Protein AF-A0AAV5JSI6-F1 (afdb_monomer_lite)

InterPro domains:
  IPR001753 Enoyl-CoA hydratase/isomerase-like domain [PF00378] (12-73)
  IPR014748 Enoyl-CoA hydratase, C-terminal [G3DSA:1.10.12.10] (71-98)
  IPR029045 ClpP/crotonase-like domain superfamily [SSF52096] (12-104)

Foldseek 3Di:
DQQPPADAALEQEAPSLVVLVVHPAYEYEQNYKHAHDADDPDPPVSRCRHVVRDIDGPVRCCVVVVHVYYDHPVVVVVVVVCCVDPQVVQVVVCVVVVHDGDCVPPDDDD

Sequence (110 aa):
MVNVLYEFLSCAIGGGHILHMVCDLTIAEDNAIFGQTGAKIGPKKAREMSFLTRFYTASEAEKMGLVNTVVPELGGNATFLYYGTEEGNEGRTAYMQRRRPDFSKFPPRP

pLDDT: mean 74.22, std 12.41, range [31.8, 91.12]

Structure (mmCIF, N/CA/C/O backbone):
data_AF-A0AAV5JSI6-F1
#
_entry.id   AF-A0AAV5JSI6-F1
#
loop_
_atom_site.group_PDB
_atom_site.id
_atom_site.type_symbol
_atom_site.label_atom_id
_atom_site.label_alt_id
_atom_site.label_comp_id
_atom_site.label_asym_id
_atom_site.label_entity_id
_atom_site.label_seq_id
_atom_site.pdbx_PDB_ins_code
_atom_site.Cartn_x
_atom_site.Cartn_y
_atom_site.Cartn_z
_atom_site.occupancy
_atom_site.B_iso_or_equiv
_atom_site.auth_seq_id
_atom_site.auth_comp_id
_atom_site.auth_asym_id
_atom_site.auth_atom_id
_atom_site.pdbx_PDB_model_num
ATOM 1 N N . MET A 1 1 ? -1.485 14.209 -15.419 1.00 36.47 1 MET A N 1
ATOM 2 C CA . MET A 1 1 ? -0.547 13.752 -14.377 1.00 36.47 1 MET A CA 1
ATOM 3 C C . MET A 1 1 ? -1.399 13.028 -13.359 1.00 36.47 1 MET A C 1
ATOM 5 O O . MET A 1 1 ? -2.105 13.697 -12.627 1.00 36.47 1 MET A O 1
ATOM 9 N N . VAL A 1 2 ? -1.456 11.700 -13.441 1.00 31.94 2 VAL A N 1
ATOM 10 C CA . VAL A 1 2 ? -2.064 10.859 -12.401 1.00 31.94 2 VAL A CA 1
ATOM 11 C C . VAL A 1 2 ? -0.883 10.424 -11.549 1.00 31.94 2 VAL A C 1
ATOM 13 O O . VAL A 1 2 ? 0.032 9.791 -12.082 1.00 31.94 2 VAL A O 1
ATOM 16 N N . ASN A 1 3 ? -0.829 10.848 -10.292 1.00 31.80 3 ASN A N 1
ATOM 17 C CA . ASN A 1 3 ? 0.245 10.452 -9.393 1.00 31.80 3 ASN A CA 1
ATOM 18 C C . ASN A 1 3 ? -0.153 9.105 -8.787 1.00 31.80 3 ASN A C 1
ATOM 20 O O . ASN A 1 3 ? -0.652 9.018 -7.669 1.00 31.80 3 ASN A O 1
ATOM 24 N N . VAL A 1 4 ? 0.043 8.041 -9.566 1.00 39.28 4 VAL A N 1
ATOM 25 C CA . VAL A 1 4 ? -0.110 6.666 -9.085 1.00 39.28 4 VAL A CA 1
ATOM 26 C C . VAL A 1 4 ? 1.123 6.335 -8.247 1.00 39.28 4 VAL A C 1
ATOM 28 O O . VAL A 1 4 ? 2.137 5.881 -8.776 1.00 39.28 4 VAL A O 1
ATOM 31 N N . LEU A 1 5 ? 1.072 6.605 -6.944 1.00 47.31 5 LEU A N 1
ATOM 32 C CA . LEU A 1 5 ? 2.013 6.003 -6.005 1.00 47.31 5 LEU A CA 1
ATOM 33 C C . LEU A 1 5 ? 1.465 4.627 -5.627 1.00 47.31 5 LEU A C 1
ATOM 35 O O . LEU A 1 5 ? 0.535 4.493 -4.841 1.00 47.31 5 LEU A O 1
ATOM 39 N N . TYR A 1 6 ? 2.034 3.600 -6.257 1.00 49.00 6 TYR A N 1
ATOM 40 C CA . TYR A 1 6 ? 1.821 2.192 -5.926 1.00 49.00 6 TYR A CA 1
ATOM 41 C C . TYR A 1 6 ? 2.581 1.895 -4.627 1.00 49.00 6 TYR A C 1
ATOM 43 O O . TYR A 1 6 ? 3.694 1.372 -4.632 1.00 49.00 6 TYR A O 1
ATOM 51 N N . GLU A 1 7 ? 2.041 2.362 -3.508 1.00 52.19 7 GLU A N 1
ATOM 52 C CA . GLU A 1 7 ? 2.696 2.247 -2.214 1.00 52.19 7 GLU A CA 1
ATOM 53 C C . GLU A 1 7 ? 2.184 0.968 -1.538 1.00 52.19 7 GLU A C 1
ATOM 55 O O . GLU A 1 7 ? 1.088 0.931 -0.985 1.00 52.19 7 GLU A O 1
ATOM 60 N N . PHE A 1 8 ? 2.964 -0.113 -1.639 1.00 53.56 8 PHE A N 1
ATOM 61 C CA . PHE A 1 8 ? 2.750 -1.338 -0.868 1.00 53.56 8 PHE A CA 1
ATOM 62 C C . PHE A 1 8 ? 3.038 -1.027 0.605 1.00 53.56 8 PHE A C 1
ATOM 64 O O . PHE A 1 8 ? 4.156 -1.201 1.089 1.00 53.56 8 PHE A O 1
ATOM 71 N N . LEU A 1 9 ? 2.058 -0.463 1.317 1.00 57.81 9 LEU A N 1
ATOM 72 C CA . LEU A 1 9 ? 2.223 -0.188 2.740 1.00 57.81 9 LEU A CA 1
ATOM 73 C C . LEU A 1 9 ? 2.031 -1.476 3.526 1.00 57.81 9 LEU A C 1
ATOM 75 O O . LEU A 1 9 ? 0.912 -1.842 3.859 1.00 57.81 9 LEU A O 1
ATOM 79 N N . SER A 1 10 ? 3.133 -2.099 3.930 1.00 57.59 10 SER A N 1
ATOM 80 C CA . SER A 1 10 ? 3.108 -3.097 5.002 1.00 57.59 10 SER A CA 1
ATOM 81 C C . SER A 1 10 ? 2.670 -2.454 6.335 1.00 57.59 10 SER A C 1
ATOM 83 O O . SER A 1 10 ? 2.109 -3.116 7.204 1.00 57.59 10 SER A O 1
ATOM 85 N N . CYS A 1 11 ? 2.887 -1.140 6.512 1.00 65.12 11 CYS A N 1
ATOM 86 C CA . CYS A 1 11 ? 2.472 -0.400 7.704 1.00 65.12 11 CYS A CA 1
ATOM 87 C C . CYS A 1 11 ? 2.306 1.111 7.438 1.00 65.12 11 CYS A C 1
ATOM 89 O O . CYS A 1 11 ? 3.259 1.802 7.082 1.00 65.12 11 CYS A O 1
ATOM 91 N N . ALA A 1 12 ? 1.095 1.632 7.650 1.00 70.75 12 ALA A N 1
ATOM 92 C CA . ALA A 1 12 ? 0.671 3.008 7.387 1.00 70.75 12 ALA A CA 1
ATOM 93 C C . ALA A 1 12 ? 0.269 3.728 8.675 1.00 70.75 12 ALA A C 1
ATOM 95 O O . ALA A 1 12 ? -0.921 3.847 8.986 1.00 70.75 12 ALA A O 1
ATOM 96 N N . ILE A 1 13 ? 1.257 4.209 9.435 1.00 75.88 13 ILE A N 1
ATOM 97 C CA . ILE A 1 13 ? 1.025 4.843 10.738 1.00 75.88 13 ILE A CA 1
ATOM 98 C C . ILE A 1 13 ? 1.418 6.323 10.715 1.00 75.88 13 ILE A C 1
ATOM 100 O O . ILE A 1 13 ? 2.494 6.702 10.251 1.00 75.88 13 ILE A O 1
ATOM 104 N N . GLY A 1 14 ? 0.552 7.178 11.262 1.00 73.12 14 GLY A N 1
ATOM 105 C CA . GLY A 1 14 ? 0.887 8.576 11.549 1.00 73.12 14 GLY A CA 1
ATOM 106 C C . GLY A 1 14 ? 1.158 9.385 10.278 1.00 73.12 14 GLY A C 1
ATOM 107 O O . GLY A 1 14 ? 0.248 9.584 9.480 1.00 73.12 14 GLY A O 1
ATOM 108 N N . GLY A 1 15 ? 2.394 9.860 10.084 1.00 67.94 15 GLY A N 1
ATOM 109 C CA . GLY A 1 15 ? 2.779 10.658 8.910 1.00 67.94 15 GLY A CA 1
ATOM 110 C C . GLY A 1 15 ? 2.652 9.898 7.585 1.00 67.94 15 GLY A C 1
ATOM 111 O O . GLY A 1 15 ? 2.147 10.459 6.614 1.00 67.94 15 GLY A O 1
ATOM 112 N N . GLY A 1 16 ? 2.996 8.604 7.573 1.00 72.06 16 GLY A N 1
ATOM 113 C CA . GLY A 1 16 ? 2.810 7.734 6.404 1.00 72.06 16 GLY A CA 1
ATOM 114 C C . GLY A 1 16 ? 1.335 7.547 6.039 1.00 72.06 16 GLY A C 1
ATOM 115 O O . GLY A 1 16 ? 0.991 7.450 4.867 1.00 72.06 16 GLY A O 1
ATOM 116 N N . HIS A 1 17 ? 0.430 7.626 7.025 1.00 73.19 17 HIS A N 1
ATOM 117 C CA . HIS A 1 17 ? -1.007 7.572 6.759 1.00 73.19 17 HIS A CA 1
ATOM 118 C C . HIS A 1 17 ? -1.522 8.831 6.034 1.00 73.19 17 HIS A C 1
ATOM 120 O O . HIS A 1 17 ? -2.501 8.799 5.297 1.00 73.19 17 HIS A O 1
ATOM 126 N N . ILE A 1 18 ? -0.879 9.979 6.245 1.00 71.81 18 ILE A N 1
ATOM 127 C CA . ILE A 1 18 ? -1.269 11.219 5.564 1.00 71.81 18 ILE A CA 1
ATOM 128 C C . ILE A 1 18 ? -0.838 11.181 4.101 1.00 71.81 18 ILE A C 1
ATOM 130 O O . ILE A 1 18 ? -1.579 11.670 3.257 1.00 71.81 18 ILE A O 1
ATOM 134 N N . LEU A 1 19 ? 0.327 10.594 3.818 1.00 70.44 19 LEU A N 1
ATOM 135 C CA . LEU A 1 19 ? 0.849 10.471 2.462 1.00 70.44 19 LEU A CA 1
ATOM 136 C C . LEU A 1 19 ? -0.044 9.568 1.603 1.00 70.44 19 LEU A C 1
ATOM 138 O O . LEU A 1 19 ? -0.416 9.968 0.502 1.00 70.44 19 LEU A O 1
ATOM 142 N N . HIS A 1 20 ? -0.496 8.437 2.163 1.00 69.00 20 HIS A N 1
ATOM 143 C CA . HIS A 1 20 ? -1.450 7.545 1.490 1.00 69.00 20 HIS A CA 1
ATOM 144 C C . HIS A 1 20 ? -2.750 8.279 1.114 1.00 69.00 20 HIS A C 1
ATOM 146 O O . HIS A 1 20 ? -3.211 8.166 -0.013 1.00 69.00 20 HIS A O 1
ATOM 152 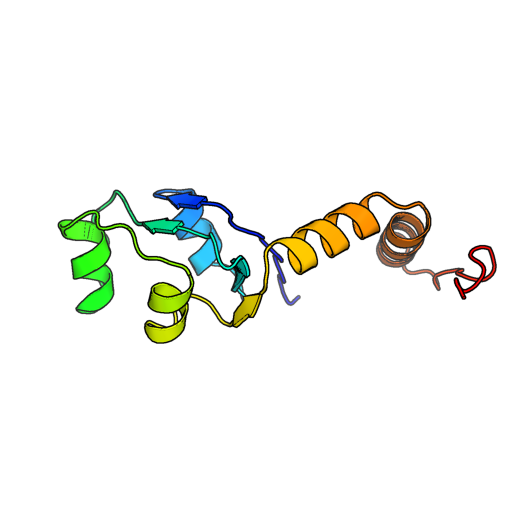N N . MET A 1 21 ? -3.302 9.117 2.004 1.00 69.69 21 MET A N 1
ATOM 153 C CA . MET A 1 21 ? -4.549 9.851 1.725 1.00 69.69 21 MET A CA 1
ATOM 154 C C . MET A 1 21 ? -4.427 10.919 0.629 1.00 69.69 21 MET A C 1
ATOM 156 O O . MET A 1 21 ? -5.446 11.412 0.150 1.00 69.69 21 MET A O 1
ATOM 160 N N . VAL A 1 22 ? -3.209 11.340 0.286 1.00 73.25 22 VAL A N 1
ATOM 161 C CA . VAL A 1 22 ? -2.960 12.319 -0.786 1.00 73.25 22 VAL A CA 1
ATOM 162 C C . VAL A 1 22 ? -2.786 11.623 -2.143 1.00 73.25 22 VAL A C 1
ATOM 164 O O . VAL A 1 22 ? -2.818 12.287 -3.177 1.00 73.25 22 VAL A O 1
ATOM 167 N N . CYS A 1 23 ? -2.625 10.298 -2.159 1.00 67.19 23 CYS A N 1
ATOM 168 C CA . CYS A 1 23 ? -2.469 9.523 -3.384 1.00 67.19 23 CYS A CA 1
ATOM 169 C C . CYS A 1 23 ? -3.808 9.351 -4.119 1.00 67.19 23 CYS A C 1
ATOM 171 O O . CYS A 1 23 ? -4.864 9.239 -3.500 1.00 67.19 23 CYS A O 1
ATOM 173 N N . ASP A 1 24 ? -3.755 9.299 -5.456 1.00 73.12 24 ASP A N 1
ATOM 174 C CA . ASP A 1 24 ? -4.943 9.084 -6.298 1.00 73.12 24 ASP A CA 1
ATOM 175 C C . ASP A 1 24 ? -5.500 7.650 -6.161 1.00 73.12 24 ASP A C 1
ATOM 177 O O . ASP A 1 24 ? -6.697 7.416 -6.335 1.00 73.12 24 ASP A O 1
ATOM 181 N N . LEU A 1 25 ? -4.623 6.681 -5.877 1.00 71.31 25 LEU A N 1
ATOM 182 C CA . LEU A 1 25 ? -4.921 5.254 -5.747 1.00 71.31 25 LEU A CA 1
ATOM 183 C C . LEU A 1 25 ? -4.045 4.650 -4.646 1.00 71.31 25 LEU A C 1
ATOM 185 O O . LEU A 1 25 ? -2.834 4.866 -4.656 1.00 71.31 25 LEU A O 1
ATOM 189 N N . THR A 1 26 ? -4.645 3.838 -3.773 1.00 73.69 26 THR A N 1
ATOM 190 C CA . THR A 1 26 ? -3.947 3.127 -2.691 1.00 73.69 26 THR A CA 1
ATOM 191 C C . THR A 1 26 ? -4.243 1.633 -2.767 1.00 73.69 26 THR A C 1
ATOM 193 O O . THR A 1 26 ? -5.404 1.213 -2.723 1.00 73.69 26 THR A O 1
ATOM 196 N N . ILE A 1 27 ? -3.187 0.824 -2.859 1.00 78.75 27 ILE A N 1
ATOM 197 C CA . ILE A 1 27 ? -3.253 -0.641 -2.916 1.00 78.75 27 ILE A CA 1
ATOM 198 C C . ILE A 1 27 ? -2.508 -1.191 -1.707 1.00 78.75 27 ILE A C 1
ATOM 200 O O . ILE A 1 27 ? -1.362 -0.824 -1.473 1.00 78.75 27 ILE A O 1
ATOM 204 N N . ALA A 1 28 ? -3.164 -2.053 -0.937 1.00 80.81 28 ALA A N 1
ATOM 205 C CA . ALA A 1 28 ? -2.619 -2.586 0.307 1.00 80.81 28 ALA A CA 1
ATOM 206 C C . ALA A 1 28 ? -2.311 -4.078 0.193 1.00 80.81 28 ALA A C 1
ATOM 208 O O . ALA A 1 28 ? -3.016 -4.802 -0.508 1.00 80.81 28 ALA A O 1
ATOM 209 N N . GLU A 1 29 ? -1.296 -4.545 0.916 1.00 81.56 29 GLU A N 1
ATOM 210 C CA . GLU A 1 29 ? -1.096 -5.981 1.124 1.00 81.56 29 GLU A CA 1
ATOM 211 C C . GLU A 1 29 ? -2.086 -6.518 2.165 1.00 81.56 29 GLU A C 1
ATOM 213 O O . GLU A 1 29 ? -2.580 -5.772 3.009 1.00 81.56 29 GLU A O 1
ATOM 218 N N . ASP A 1 30 ? -2.382 -7.812 2.127 1.00 84.19 30 ASP A N 1
ATOM 219 C CA . ASP A 1 30 ? -3.271 -8.492 3.077 1.00 84.19 30 ASP A CA 1
ATOM 220 C C . ASP A 1 30 ? -2.823 -8.364 4.543 1.00 84.19 30 ASP A C 1
ATOM 222 O O . ASP A 1 30 ? -3.666 -8.260 5.438 1.00 84.19 30 ASP A O 1
ATOM 226 N N . ASN A 1 31 ? -1.515 -8.286 4.783 1.00 82.50 31 ASN A N 1
ATOM 227 C CA . ASN A 1 31 ? -0.929 -8.070 6.107 1.00 82.50 31 ASN A CA 1
ATOM 228 C C . ASN A 1 31 ? -0.754 -6.579 6.485 1.00 82.50 31 ASN A C 1
ATOM 230 O O . ASN A 1 31 ? -0.156 -6.258 7.513 1.00 82.50 31 ASN A O 1
ATOM 234 N N . ALA A 1 32 ? -1.252 -5.644 5.670 1.00 81.12 32 ALA A N 1
ATOM 235 C CA . ALA A 1 32 ? -1.090 -4.216 5.924 1.00 81.12 32 ALA A CA 1
ATOM 236 C C . ALA A 1 32 ? -1.863 -3.746 7.166 1.00 81.12 32 ALA A C 1
ATOM 238 O O . ALA A 1 32 ? -3.025 -4.108 7.388 1.00 81.12 32 ALA A O 1
ATOM 239 N N . ILE A 1 33 ? -1.230 -2.863 7.944 1.00 83.19 33 ILE A N 1
ATOM 240 C CA . ILE A 1 33 ? -1.832 -2.227 9.121 1.00 83.19 33 ILE A CA 1
ATOM 241 C C . ILE A 1 33 ? -1.917 -0.714 8.921 1.00 83.19 33 ILE A C 1
ATOM 243 O O . ILE A 1 33 ? -0.923 -0.053 8.623 1.00 83.19 33 ILE A O 1
ATOM 247 N N . PHE A 1 34 ? -3.099 -0.148 9.163 1.00 82.56 34 PHE A N 1
ATOM 248 C CA . PHE A 1 34 ? -3.387 1.279 9.051 1.00 82.56 34 PHE A CA 1
ATOM 249 C C . PHE A 1 34 ? -3.713 1.880 10.413 1.00 82.56 34 PHE A C 1
ATOM 251 O O . PHE A 1 34 ? -4.495 1.328 11.184 1.00 82.56 34 PHE A O 1
ATOM 258 N N . GLY A 1 35 ? -3.165 3.055 10.703 1.00 79.12 35 GLY A N 1
ATOM 259 C CA . GLY A 1 35 ? -3.508 3.797 11.909 1.00 79.12 35 GLY A CA 1
ATOM 260 C C . GLY A 1 35 ? -3.089 5.255 11.823 1.00 79.12 35 GLY A C 1
ATOM 261 O O . GLY A 1 35 ? -2.161 5.616 11.102 1.00 79.12 35 GLY A O 1
ATOM 262 N N . GLN A 1 36 ? -3.747 6.121 12.588 1.00 77.31 36 GLN A N 1
ATOM 263 C CA . GLN A 1 36 ? -3.335 7.516 12.670 1.00 77.31 36 GLN A CA 1
ATOM 264 C C . GLN A 1 36 ? -3.127 7.945 14.115 1.00 77.31 36 GLN A C 1
ATOM 266 O O . GLN A 1 36 ? -4.064 8.030 14.904 1.00 77.31 36 GLN A O 1
ATOM 271 N N . THR A 1 37 ? -1.880 8.282 14.432 1.00 64.00 37 THR A N 1
ATOM 272 C CA . THR A 1 37 ? -1.503 8.896 15.704 1.00 64.00 37 THR A CA 1
ATOM 273 C C . THR A 1 37 ? -1.534 10.408 15.516 1.00 64.00 37 THR A C 1
ATOM 275 O O . THR A 1 37 ? -0.542 11.023 15.135 1.00 64.00 37 THR A O 1
ATOM 278 N N . GLY A 1 38 ? -2.715 11.006 15.669 1.00 61.78 38 GLY A N 1
ATOM 279 C CA . GLY A 1 38 ? -2.889 12.451 15.521 1.00 61.78 38 GLY A CA 1
ATOM 280 C C . GLY A 1 38 ? -4.336 12.855 15.267 1.00 61.78 38 GLY A C 1
ATOM 281 O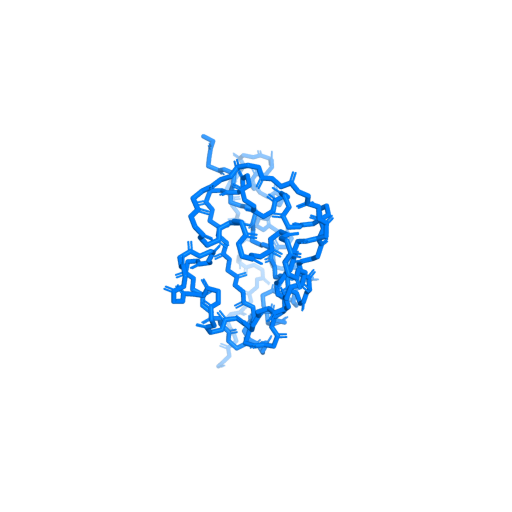 O . GLY A 1 38 ? -5.032 12.238 14.455 1.00 61.78 38 GLY A O 1
ATOM 282 N N . ALA A 1 39 ? -4.777 13.912 15.952 1.00 52.66 39 ALA A N 1
ATOM 283 C CA . ALA A 1 39 ? -6.134 14.435 15.873 1.00 52.66 39 ALA A CA 1
ATOM 284 C C . ALA A 1 39 ? -6.369 15.166 14.541 1.00 52.66 39 ALA A C 1
ATOM 286 O O . ALA A 1 39 ? -5.961 16.314 14.373 1.00 52.66 39 ALA A O 1
ATOM 287 N N . LYS A 1 40 ? -7.057 14.518 13.594 1.00 55.00 40 LYS A N 1
ATOM 288 C CA . LYS A 1 40 ? -7.668 15.208 12.452 1.00 55.00 40 LYS A CA 1
ATOM 289 C C . LYS A 1 40 ? -9.163 15.372 12.702 1.00 55.00 40 LYS A C 1
ATOM 291 O O . LYS A 1 40 ? -9.860 14.424 13.063 1.00 55.00 40 LYS A O 1
ATOM 296 N N . ILE A 1 41 ? -9.667 16.587 12.500 1.00 45.38 41 ILE A N 1
ATOM 297 C CA . ILE A 1 41 ? -11.104 16.870 12.519 1.00 45.38 41 ILE A CA 1
ATOM 298 C C . ILE A 1 41 ? -11.677 16.362 11.193 1.00 45.38 41 ILE A C 1
ATOM 300 O O . ILE A 1 41 ? -11.352 16.880 10.131 1.00 45.38 41 ILE A O 1
ATOM 304 N N . GLY A 1 42 ? -12.498 15.314 11.255 1.00 58.78 42 GLY A N 1
ATOM 305 C CA . GLY A 1 42 ? -13.088 14.674 10.079 1.00 58.78 42 GLY A CA 1
ATOM 306 C C . GLY A 1 42 ? -14.415 13.971 10.390 1.00 58.78 42 GLY A C 1
ATOM 307 O O . GLY A 1 42 ? -14.927 14.091 11.511 1.00 58.78 42 GLY A O 1
ATOM 308 N N . PRO A 1 43 ? -15.008 13.249 9.424 1.00 67.62 43 PRO A N 1
ATOM 309 C CA . PRO A 1 43 ? -16.236 12.467 9.616 1.00 67.62 43 PRO A CA 1
ATOM 310 C C . PRO A 1 43 ? -16.080 11.396 10.716 1.00 67.62 43 PRO A C 1
ATOM 312 O O . PRO A 1 43 ? -14.970 11.116 11.168 1.00 67.62 43 PRO A O 1
ATOM 315 N N . LYS A 1 44 ? -17.188 10.790 11.181 1.00 74.75 44 LYS A N 1
ATOM 316 C CA . LYS A 1 44 ? -17.217 9.890 12.364 1.00 74.75 44 LYS A CA 1
ATOM 317 C C . LYS A 1 44 ? -16.084 8.844 12.383 1.00 74.75 44 LYS A C 1
ATOM 319 O O . LYS A 1 44 ? -15.482 8.650 13.434 1.00 74.75 44 LYS A O 1
ATOM 324 N N . LYS A 1 45 ? -15.758 8.240 11.233 1.00 72.06 45 LYS A N 1
ATOM 325 C CA . LYS A 1 45 ? -14.684 7.239 11.097 1.00 72.06 45 LYS A CA 1
ATOM 326 C C . LYS A 1 45 ? -13.264 7.806 11.183 1.00 72.06 45 LYS A C 1
ATOM 328 O O . LYS A 1 45 ? -12.413 7.186 11.812 1.00 72.06 45 LYS A O 1
ATOM 333 N N . ALA A 1 46 ? -13.025 9.006 10.655 1.00 68.00 46 ALA A N 1
ATOM 334 C CA . ALA A 1 46 ? -11.740 9.690 10.808 1.00 68.00 46 ALA A CA 1
ATOM 335 C C . ALA A 1 46 ? -11.475 10.054 12.280 1.00 68.00 46 ALA A C 1
ATOM 337 O O . ALA A 1 46 ? -10.368 9.874 12.776 1.00 68.00 46 ALA A O 1
ATOM 338 N N . ARG A 1 47 ? -12.517 10.483 13.012 1.00 69.19 47 ARG A N 1
ATOM 339 C CA . ARG A 1 47 ? -12.427 10.739 14.460 1.00 69.19 47 ARG A CA 1
ATOM 340 C C . ARG A 1 47 ? -12.152 9.469 15.256 1.00 69.19 47 ARG A C 1
ATOM 342 O O . ARG A 1 47 ? -11.324 9.503 16.153 1.00 69.19 47 ARG A O 1
ATOM 349 N N . GLU A 1 48 ? -12.816 8.362 14.928 1.00 75.12 48 GLU A N 1
ATOM 350 C CA . GLU A 1 48 ? -12.588 7.073 15.593 1.00 75.12 48 GLU A CA 1
ATOM 351 C C . GLU A 1 48 ? -11.123 6.628 15.461 1.00 75.12 48 GLU A C 1
ATOM 353 O O . GLU A 1 48 ? -10.483 6.311 16.461 1.00 75.12 48 GLU A O 1
ATOM 358 N N . MET A 1 49 ? -10.569 6.681 14.246 1.00 72.94 49 MET A N 1
ATOM 359 C CA . MET A 1 49 ? -9.167 6.344 13.987 1.00 72.94 49 MET A CA 1
ATOM 360 C C . MET A 1 49 ? -8.191 7.288 14.709 1.00 72.94 49 MET A C 1
ATOM 362 O O . MET A 1 49 ? -7.241 6.816 15.327 1.00 72.94 49 MET A O 1
ATOM 366 N N . SER A 1 50 ? -8.446 8.601 14.684 1.00 68.12 50 SER A N 1
ATOM 367 C CA . SER A 1 50 ? -7.581 9.617 15.296 1.00 68.12 50 SER A CA 1
ATOM 368 C C . SER A 1 50 ? -7.635 9.680 16.827 1.00 68.12 50 SER A C 1
ATOM 370 O O . SER A 1 50 ? -6.610 9.957 17.445 1.00 68.12 50 SER A O 1
ATOM 372 N N . PHE A 1 51 ? -8.805 9.486 17.447 1.00 72.62 51 PHE A N 1
ATOM 373 C CA . PHE A 1 51 ? -8.975 9.620 18.902 1.00 72.62 51 PHE A CA 1
ATOM 374 C C . PHE A 1 51 ? -8.698 8.328 19.662 1.00 72.62 51 PHE A C 1
ATOM 376 O O . PHE A 1 51 ? -8.201 8.390 20.781 1.00 72.62 51 PHE A O 1
ATOM 383 N N . LEU A 1 52 ? -9.027 7.170 19.081 1.00 76.94 52 LEU A N 1
ATOM 384 C CA . LEU A 1 52 ? -8.801 5.879 19.735 1.00 76.94 52 LEU A CA 1
ATOM 385 C C . LEU A 1 52 ? -7.454 5.255 19.357 1.00 76.94 52 LEU A C 1
ATOM 387 O O . LEU A 1 52 ? -7.135 4.184 19.869 1.00 76.94 52 LEU A O 1
ATOM 391 N N . THR A 1 53 ? -6.701 5.877 18.437 1.00 76.56 53 THR A N 1
ATOM 392 C CA . THR A 1 53 ? -5.408 5.378 17.932 1.00 76.56 53 THR A CA 1
ATOM 393 C C . THR A 1 53 ? -5.453 3.878 17.620 1.00 76.56 53 THR A C 1
ATOM 395 O O . THR A 1 53 ? -4.546 3.127 17.970 1.00 76.56 53 THR A O 1
ATOM 398 N N . ARG A 1 54 ? -6.568 3.418 17.034 1.00 78.31 54 ARG A N 1
ATOM 399 C CA . ARG A 1 54 ? -6.780 2.000 16.729 1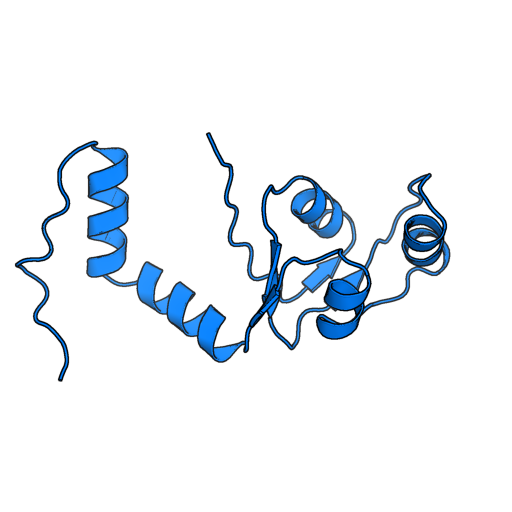.00 78.31 54 ARG A CA 1
ATOM 400 C C . ARG A 1 54 ? -6.093 1.647 15.423 1.00 78.31 54 ARG A C 1
ATOM 402 O O . ARG A 1 54 ? -6.131 2.421 14.466 1.00 78.31 54 ARG A O 1
ATOM 409 N N . PHE A 1 55 ? -5.517 0.456 15.410 1.00 80.75 55 PHE A N 1
ATOM 410 C CA . PHE A 1 55 ? -4.995 -0.167 14.209 1.00 80.75 55 PHE A CA 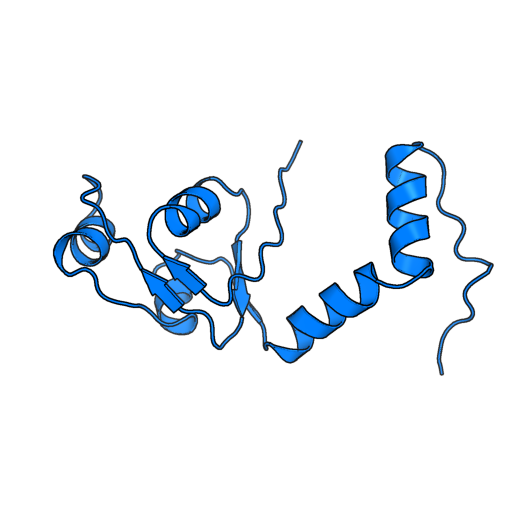1
ATOM 411 C C . PHE A 1 55 ? -6.117 -0.892 13.475 1.00 80.75 55 PHE A C 1
ATOM 413 O O . PHE A 1 55 ? -6.958 -1.534 14.105 1.00 80.75 55 PHE A O 1
ATOM 420 N N . TYR A 1 56 ? -6.110 -0.763 12.157 1.00 84.81 56 TYR A N 1
ATOM 421 C CA . TYR A 1 56 ? -7.039 -1.410 11.247 1.00 84.81 56 TYR A CA 1
ATOM 422 C C . TYR A 1 56 ? -6.255 -2.299 10.301 1.00 84.81 56 TYR A C 1
ATOM 424 O O . TYR A 1 56 ? -5.209 -1.906 9.784 1.00 84.81 56 TYR A O 1
ATOM 432 N N . THR A 1 57 ? -6.777 -3.491 10.075 1.00 87.62 57 THR A N 1
ATOM 433 C CA . THR A 1 57 ? -6.245 -4.426 9.082 1.00 87.62 57 THR A CA 1
ATOM 434 C C . THR A 1 57 ? -6.585 -3.968 7.662 1.00 87.62 57 THR A C 1
ATOM 436 O O . THR A 1 57 ? -7.509 -3.172 7.462 1.00 87.62 57 THR A O 1
ATOM 439 N N . ALA A 1 58 ? -5.885 -4.501 6.660 1.00 83.69 58 ALA A N 1
ATOM 440 C CA . ALA A 1 58 ? -6.150 -4.228 5.247 1.00 83.69 58 ALA A CA 1
ATOM 441 C C . ALA A 1 58 ? -7.625 -4.439 4.861 1.00 83.69 58 ALA A C 1
ATOM 443 O O . ALA A 1 58 ? -8.238 -3.582 4.223 1.00 83.69 58 ALA A O 1
ATOM 444 N N . SER A 1 59 ? -8.239 -5.530 5.331 1.00 84.38 59 SER A N 1
ATOM 445 C CA . SER A 1 59 ? -9.648 -5.841 5.058 1.00 84.38 59 SER A CA 1
ATOM 446 C C . SER A 1 59 ? -10.629 -4.863 5.713 1.00 84.38 59 SER A C 1
ATOM 448 O O . SER A 1 59 ? -11.724 -4.634 5.201 1.00 84.38 59 SER A O 1
ATOM 450 N N . GLU A 1 60 ? -10.291 -4.299 6.874 1.00 85.88 60 GLU A N 1
ATOM 451 C CA . GLU A 1 60 ? -11.113 -3.266 7.515 1.00 85.88 60 GLU A CA 1
ATOM 452 C C . GLU A 1 60 ? -10.944 -1.918 6.816 1.00 85.88 60 GLU A C 1
ATOM 454 O O . GLU A 1 60 ? -11.930 -1.209 6.612 1.00 85.88 60 GLU A O 1
ATOM 459 N N . ALA A 1 61 ? -9.717 -1.588 6.404 1.00 82.62 61 ALA A N 1
ATOM 460 C CA . ALA A 1 61 ? -9.419 -0.386 5.640 1.00 82.62 61 ALA A CA 1
ATOM 461 C C . ALA A 1 61 ? -10.163 -0.376 4.292 1.00 82.62 61 ALA A C 1
ATOM 463 O O . ALA A 1 61 ? -10.740 0.648 3.925 1.00 82.62 61 ALA A O 1
ATOM 464 N N . GLU A 1 62 ? -10.234 -1.515 3.599 1.00 83.81 62 GLU A N 1
ATOM 465 C CA . GLU A 1 62 ? -10.980 -1.664 2.342 1.00 83.81 62 GLU A CA 1
ATOM 466 C C . GLU A 1 62 ? -12.479 -1.420 2.550 1.00 83.81 62 GLU A C 1
ATOM 468 O O . GLU A 1 62 ? -13.085 -0.592 1.871 1.00 83.81 62 GLU A O 1
ATOM 473 N N . LYS A 1 63 ? -13.077 -2.047 3.573 1.00 83.44 63 LYS A N 1
ATOM 474 C CA . LYS A 1 63 ? -14.496 -1.842 3.929 1.00 83.44 63 LYS A CA 1
ATOM 475 C C . LYS A 1 63 ? -14.812 -0.398 4.307 1.00 83.44 63 LYS A C 1
ATOM 477 O O . LYS A 1 63 ? -15.940 0.059 4.135 1.00 83.44 63 LYS A O 1
ATOM 482 N N . MET A 1 64 ? -13.835 0.307 4.866 1.00 81.00 64 MET A N 1
ATOM 483 C CA . MET A 1 64 ? -13.945 1.717 5.232 1.00 81.00 64 MET A CA 1
ATOM 484 C C . MET A 1 64 ? -13.693 2.666 4.051 1.00 81.00 64 MET A C 1
ATOM 486 O O . MET A 1 64 ? -13.885 3.871 4.219 1.00 81.00 64 MET A O 1
ATOM 490 N N . GLY A 1 65 ? -13.290 2.150 2.884 1.00 80.12 65 GLY A N 1
ATOM 491 C CA . GLY A 1 65 ? -12.948 2.940 1.701 1.00 80.12 65 GLY A CA 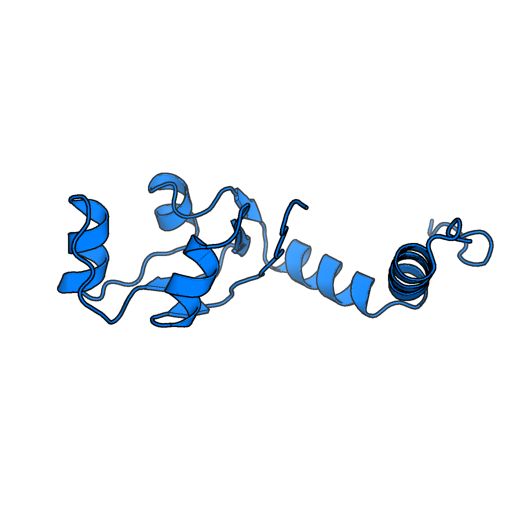1
ATOM 492 C C . GLY A 1 65 ? -11.635 3.714 1.837 1.00 80.12 65 GLY A C 1
ATOM 493 O O . GLY A 1 65 ? -11.442 4.708 1.146 1.00 80.12 65 GLY A O 1
ATOM 494 N N . LEU A 1 66 ? -10.756 3.300 2.755 1.00 78.12 66 LEU A N 1
ATOM 495 C CA . LEU A 1 66 ? -9.421 3.884 2.933 1.00 78.12 66 LEU A CA 1
ATOM 496 C C . LEU A 1 66 ? -8.426 3.396 1.878 1.00 78.12 66 LEU A C 1
ATOM 498 O O . LEU A 1 66 ? -7.462 4.096 1.593 1.00 78.12 66 LEU A O 1
ATOM 502 N N . VAL A 1 67 ? -8.649 2.202 1.333 1.00 78.25 67 VAL A N 1
ATOM 503 C CA . VAL A 1 67 ? -7.829 1.590 0.283 1.00 78.25 67 VAL A CA 1
ATOM 504 C C . VAL A 1 67 ? -8.739 1.116 -0.840 1.00 78.25 67 VAL A C 1
ATOM 506 O O . VAL A 1 67 ? -9.891 0.754 -0.596 1.00 78.25 67 VAL A O 1
ATOM 509 N N . ASN A 1 68 ? -8.240 1.142 -2.073 1.00 82.56 68 ASN A N 1
ATOM 510 C CA . ASN A 1 68 ? -9.028 0.766 -3.243 1.00 82.56 68 ASN A CA 1
ATOM 511 C C . ASN A 1 68 ? -9.151 -0.750 -3.387 1.00 82.56 68 ASN A C 1
ATOM 513 O O . ASN A 1 68 ? -10.202 -1.240 -3.787 1.00 82.56 68 ASN A O 1
ATOM 517 N N . THR A 1 69 ? -8.069 -1.479 -3.113 1.00 82.38 69 THR A N 1
ATOM 518 C CA . THR A 1 69 ? -8.040 -2.939 -3.199 1.00 82.38 69 THR A CA 1
ATOM 519 C C . THR A 1 69 ? -6.921 -3.513 -2.336 1.00 82.38 69 THR A C 1
ATOM 521 O O . THR A 1 69 ? -5.905 -2.849 -2.092 1.00 82.38 69 THR A O 1
ATOM 524 N N . VAL A 1 70 ? -7.128 -4.746 -1.878 1.00 82.56 70 VAL A N 1
ATOM 525 C CA . VAL A 1 70 ? -6.152 -5.533 -1.126 1.00 82.56 70 VAL A CA 1
ATOM 526 C C . VAL A 1 70 ? -5.624 -6.656 -2.015 1.00 82.56 70 VAL A C 1
ATOM 528 O O . VAL A 1 70 ? -6.401 -7.398 -2.617 1.00 82.56 70 VAL A O 1
ATOM 531 N N . VAL A 1 71 ? -4.304 -6.791 -2.091 1.00 82.81 71 VAL A N 1
ATOM 532 C CA . VAL A 1 71 ? -3.620 -7.854 -2.836 1.00 82.81 71 VAL A CA 1
ATOM 533 C C . VAL A 1 71 ? -2.809 -8.737 -1.885 1.00 82.81 71 VAL A C 1
ATOM 535 O O . VAL A 1 71 ? -2.350 -8.251 -0.856 1.00 82.81 71 VAL A O 1
ATOM 538 N N . PRO A 1 72 ? -2.600 -10.028 -2.194 1.00 81.56 72 PRO A N 1
ATOM 539 C CA . PRO A 1 72 ? -1.707 -10.865 -1.396 1.00 81.56 72 PRO A CA 1
ATOM 540 C C . PRO A 1 72 ? -0.274 -10.321 -1.413 1.00 81.56 72 PRO A C 1
ATOM 542 O O . PRO A 1 72 ? 0.206 -9.917 -2.477 1.00 81.56 72 PRO A O 1
ATOM 545 N N . GLU A 1 73 ? 0.433 -10.403 -0.282 1.00 74.75 73 GLU A N 1
ATOM 546 C CA . GLU A 1 73 ? 1.848 -10.004 -0.137 1.00 74.75 73 GLU A CA 1
ATOM 547 C C . GLU A 1 73 ? 2.754 -10.570 -1.253 1.00 74.75 73 GLU A C 1
ATOM 549 O O . GLU A 1 73 ? 3.641 -9.903 -1.787 1.00 74.75 73 GLU A O 1
ATOM 554 N N . LEU A 1 74 ? 2.492 -11.802 -1.702 1.00 67.75 74 LEU A N 1
ATOM 555 C CA . LEU A 1 74 ? 3.248 -12.421 -2.793 1.00 67.75 74 LEU A CA 1
ATOM 556 C C . LEU A 1 74 ? 3.139 -11.636 -4.116 1.00 67.75 74 LEU A C 1
ATOM 558 O O . LEU A 1 74 ? 4.110 -11.558 -4.869 1.00 67.75 74 LEU A O 1
ATOM 562 N N . GLY A 1 75 ? 1.976 -11.043 -4.399 1.00 68.94 75 GLY A N 1
ATOM 563 C CA . GLY A 1 75 ? 1.757 -10.217 -5.588 1.00 68.94 75 GLY A CA 1
ATOM 564 C C . GLY A 1 75 ? 2.489 -8.875 -5.514 1.00 68.94 75 GLY A C 1
ATOM 565 O O . GLY A 1 75 ? 2.991 -8.386 -6.533 1.00 68.94 75 GLY A O 1
ATOM 566 N N . GLY A 1 76 ? 2.616 -8.310 -4.310 1.00 67.44 76 GLY A N 1
ATOM 567 C CA . GLY A 1 76 ? 3.395 -7.095 -4.082 1.00 67.44 76 GLY A CA 1
ATOM 568 C C . GLY A 1 76 ? 4.889 -7.324 -4.241 1.00 67.44 76 GLY A C 1
ATOM 569 O O . GLY A 1 76 ? 5.544 -6.666 -5.056 1.00 67.44 76 GLY A O 1
ATOM 570 N N . ASN A 1 77 ? 5.403 -8.364 -3.587 1.00 67.56 77 ASN A N 1
ATOM 571 C CA . ASN A 1 77 ? 6.793 -8.790 -3.713 1.00 67.56 77 ASN A CA 1
ATOM 572 C C . ASN A 1 77 ? 7.171 -9.155 -5.156 1.00 67.56 77 ASN A C 1
ATOM 574 O O . ASN A 1 77 ? 8.259 -8.806 -5.612 1.00 67.56 77 ASN A O 1
ATOM 578 N N . ALA A 1 78 ? 6.275 -9.789 -5.919 1.00 69.19 78 ALA A N 1
ATOM 579 C CA . ALA A 1 78 ? 6.505 -10.073 -7.336 1.00 69.19 78 ALA A CA 1
ATOM 580 C C . ALA A 1 78 ? 6.687 -8.791 -8.167 1.00 69.19 78 ALA A C 1
ATOM 582 O O . ALA A 1 78 ? 7.575 -8.717 -9.018 1.00 69.19 78 ALA A O 1
ATOM 583 N N . THR A 1 79 ? 5.887 -7.761 -7.886 1.00 66.94 79 THR A N 1
ATOM 584 C CA . THR A 1 79 ? 5.985 -6.460 -8.559 1.00 66.94 79 THR A CA 1
ATOM 585 C C . THR A 1 79 ? 7.286 -5.747 -8.182 1.00 66.94 79 THR A C 1
ATOM 587 O O . THR A 1 79 ? 7.980 -5.211 -9.046 1.00 66.94 79 THR A O 1
ATOM 590 N N . PHE A 1 80 ? 7.669 -5.795 -6.904 1.00 71.44 80 PHE A N 1
ATOM 591 C CA . PHE A 1 80 ? 8.942 -5.253 -6.434 1.00 71.44 80 PHE A CA 1
ATOM 592 C C . PHE A 1 80 ? 10.144 -5.947 -7.093 1.00 71.44 80 PHE A C 1
ATOM 594 O O . PHE A 1 80 ? 11.047 -5.281 -7.604 1.00 71.44 80 PHE A O 1
ATOM 601 N N . LEU A 1 81 ? 10.126 -7.282 -7.160 1.00 76.19 81 LEU A N 1
ATOM 602 C CA . LEU A 1 81 ? 11.152 -8.069 -7.843 1.00 76.19 81 LEU A CA 1
ATOM 603 C C . LEU A 1 81 ? 11.221 -7.728 -9.333 1.00 76.19 81 LEU A C 1
ATOM 605 O O . LEU A 1 81 ? 12.321 -7.592 -9.866 1.00 76.19 81 LEU A O 1
ATOM 609 N N . TYR A 1 82 ? 10.075 -7.525 -9.991 1.00 75.94 82 TYR A N 1
ATOM 610 C CA . TYR A 1 82 ? 10.023 -7.099 -11.389 1.00 75.94 82 TYR A CA 1
ATOM 611 C C . TYR A 1 82 ? 10.688 -5.734 -11.603 1.00 75.94 82 TYR A C 1
ATOM 613 O O . TYR A 1 82 ? 11.491 -5.586 -12.525 1.00 75.94 82 TYR A O 1
ATOM 621 N N . TYR A 1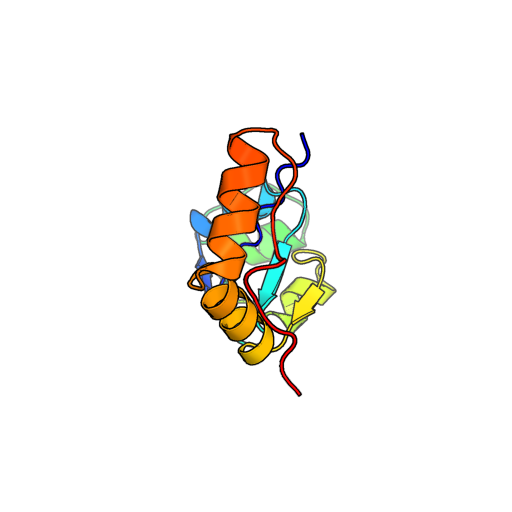 83 ? 10.446 -4.753 -10.731 1.00 75.81 83 TYR A N 1
ATOM 622 C CA . TYR A 1 83 ? 11.135 -3.460 -10.811 1.00 75.81 83 TYR A CA 1
ATOM 623 C C . TYR A 1 83 ? 12.654 -3.563 -10.597 1.00 75.81 83 TYR A C 1
ATOM 625 O O . TYR A 1 83 ? 13.394 -2.712 -11.092 1.00 75.81 83 TYR A O 1
ATOM 633 N N . GLY A 1 84 ? 13.128 -4.608 -9.914 1.00 80.19 84 GLY A N 1
ATOM 634 C CA . GLY A 1 84 ? 14.552 -4.927 -9.786 1.00 80.19 84 GLY A CA 1
ATOM 635 C C . GLY A 1 84 ? 15.181 -5.569 -11.029 1.00 80.19 84 GLY A C 1
ATOM 636 O O . GLY A 1 84 ? 16.404 -5.667 -11.103 1.00 80.19 84 GLY A O 1
ATOM 637 N N . THR A 1 85 ? 14.386 -5.999 -12.012 1.00 87.31 85 THR A N 1
ATOM 638 C CA . THR A 1 85 ? 14.899 -6.645 -13.230 1.00 87.31 85 THR A CA 1
ATOM 639 C C . THR A 1 85 ? 15.396 -5.641 -14.271 1.00 87.31 85 THR A C 1
ATOM 641 O O . THR A 1 85 ? 14.996 -4.475 -14.307 1.00 87.31 85 THR A O 1
ATOM 644 N N . GLU A 1 86 ? 16.256 -6.105 -15.179 1.00 83.19 86 GLU A N 1
ATOM 645 C CA . GLU A 1 86 ? 16.691 -5.316 -16.339 1.00 83.19 86 GLU A CA 1
ATOM 646 C C . GLU A 1 86 ? 15.522 -4.960 -17.277 1.00 83.19 86 GLU A C 1
ATOM 648 O O . GLU A 1 86 ? 15.525 -3.891 -17.888 1.00 83.19 86 GLU A O 1
ATOM 653 N N . GLU A 1 87 ? 14.493 -5.809 -17.340 1.00 85.19 87 GLU A N 1
ATOM 654 C CA . GLU A 1 87 ? 13.278 -5.594 -18.134 1.00 85.19 87 GLU A CA 1
ATOM 655 C C . GLU A 1 87 ? 12.432 -4.433 -17.591 1.00 85.19 87 GLU A C 1
ATOM 657 O O . GLU A 1 87 ? 12.072 -3.513 -18.334 1.00 85.19 87 GLU A O 1
ATOM 662 N N . GLY A 1 88 ? 12.196 -4.406 -16.275 1.00 83.44 88 GLY A N 1
ATOM 663 C CA . GLY A 1 88 ? 11.508 -3.296 -15.612 1.00 83.44 88 GLY A CA 1
ATOM 664 C C . GLY A 1 88 ? 12.263 -1.968 -15.752 1.00 83.44 88 GLY A C 1
ATOM 665 O O . GLY A 1 88 ? 11.663 -0.921 -16.027 1.00 83.44 88 GLY A O 1
ATOM 666 N N . ASN A 1 89 ? 13.594 -2.006 -15.632 1.00 84.81 89 ASN A N 1
ATOM 667 C CA . ASN A 1 89 ? 14.447 -0.826 -15.777 1.00 84.81 89 ASN A CA 1
ATOM 668 C C . ASN A 1 89 ? 14.486 -0.282 -17.214 1.00 84.81 89 ASN A C 1
ATOM 670 O O . ASN A 1 89 ? 14.512 0.939 -17.402 1.00 84.81 89 ASN A O 1
ATOM 674 N N . GLU A 1 90 ? 14.435 -1.148 -18.228 1.00 86.69 90 GLU A N 1
ATOM 675 C CA . GLU A 1 90 ? 14.326 -0.749 -19.636 1.00 86.69 90 GLU A CA 1
ATOM 676 C C . GLU A 1 90 ? 13.038 0.045 -19.891 1.00 86.69 90 GLU A C 1
ATOM 678 O O . GLU A 1 90 ? 13.093 1.139 -20.458 1.00 86.69 90 GLU A O 1
ATOM 683 N N . GLY A 1 91 ? 11.893 -0.449 -19.405 1.00 84.12 91 GLY A N 1
ATOM 684 C CA . GLY A 1 91 ? 10.610 0.251 -19.516 1.00 84.12 91 GLY A CA 1
ATOM 685 C C . GLY A 1 91 ? 10.625 1.618 -18.824 1.00 84.12 91 GLY A C 1
ATOM 686 O O . GLY A 1 91 ? 10.221 2.625 -19.414 1.00 84.12 91 GLY A O 1
ATOM 687 N N . ARG A 1 92 ? 11.175 1.682 -17.602 1.00 80.94 92 ARG A N 1
ATOM 688 C CA . ARG A 1 92 ? 11.352 2.938 -16.853 1.00 80.94 92 ARG A CA 1
ATOM 689 C C . ARG A 1 92 ? 12.222 3.940 -17.615 1.00 80.94 92 ARG A C 1
ATOM 691 O O . ARG A 1 92 ? 11.862 5.112 -17.730 1.00 80.94 92 ARG A O 1
ATOM 698 N N . THR A 1 93 ? 13.355 3.483 -18.140 1.00 85.06 93 THR A N 1
ATOM 699 C CA . THR A 1 93 ? 14.326 4.329 -18.847 1.00 85.06 93 THR A CA 1
ATOM 700 C C . THR A 1 93 ? 13.750 4.845 -20.159 1.00 85.06 93 THR A C 1
ATOM 702 O O . THR A 1 93 ? 13.879 6.028 -20.471 1.00 85.06 93 THR A O 1
ATOM 705 N N . ALA A 1 94 ? 13.050 3.986 -20.900 1.00 86.19 94 ALA A N 1
ATOM 706 C CA . ALA A 1 94 ? 12.388 4.357 -22.140 1.00 86.19 94 ALA A CA 1
ATOM 707 C C . ALA A 1 94 ? 11.311 5.428 -21.920 1.00 86.19 94 ALA A C 1
ATOM 709 O O . ALA A 1 94 ? 11.257 6.406 -22.669 1.00 86.19 94 ALA A O 1
ATOM 710 N N . TYR A 1 95 ? 10.518 5.296 -20.850 1.00 83.75 95 TYR A N 1
ATOM 711 C CA . TYR A 1 95 ? 9.521 6.295 -20.468 1.00 83.75 95 TYR A CA 1
ATOM 712 C C . TYR A 1 95 ? 10.163 7.645 -20.118 1.00 83.75 95 TYR A C 1
ATOM 714 O O . TYR A 1 95 ? 9.744 8.680 -20.640 1.00 83.75 95 TYR A O 1
ATOM 722 N N . MET A 1 96 ? 11.224 7.644 -19.300 1.00 84.12 96 MET A N 1
ATOM 723 C CA . MET A 1 96 ? 11.963 8.866 -18.944 1.00 84.12 96 MET A CA 1
ATOM 724 C C . MET A 1 96 ? 12.570 9.557 -20.169 1.00 84.12 96 MET A C 1
ATOM 726 O O . MET A 1 96 ? 12.534 10.780 -20.277 1.00 84.12 96 MET A O 1
ATOM 730 N N . GLN A 1 97 ? 13.087 8.774 -21.114 1.00 90.75 97 GLN A N 1
ATOM 731 C CA . GLN A 1 97 ? 13.689 9.266 -22.353 1.00 90.75 97 GLN A CA 1
ATOM 732 C C . GLN A 1 97 ? 12.660 9.543 -23.464 1.00 90.75 97 GLN A C 1
ATOM 734 O O . GLN A 1 97 ? 13.050 9.937 -24.560 1.00 90.75 97 GLN A O 1
ATOM 739 N N . ARG A 1 98 ? 11.354 9.341 -23.208 1.00 88.31 98 ARG A N 1
ATOM 740 C CA . ARG A 1 98 ? 10.257 9.451 -24.193 1.00 88.31 98 ARG A CA 1
ATOM 741 C C . ARG A 1 98 ? 10.510 8.677 -25.495 1.00 88.31 98 ARG A C 1
ATOM 743 O O . ARG A 1 98 ? 10.036 9.070 -26.561 1.00 88.31 98 ARG A O 1
ATOM 750 N N . ARG A 1 99 ? 11.252 7.573 -25.417 1.00 91.12 99 ARG A N 1
ATOM 751 C CA . ARG A 1 99 ? 11.513 6.672 -26.546 1.00 91.12 99 ARG A CA 1
ATOM 752 C C . ARG A 1 99 ? 10.620 5.442 -26.450 1.00 91.12 99 ARG A C 1
ATOM 754 O O . ARG A 1 99 ? 10.080 5.135 -25.389 1.00 91.12 99 ARG A O 1
ATOM 761 N N . ARG A 1 100 ? 10.484 4.706 -27.555 1.00 85.56 100 ARG A N 1
ATOM 762 C CA . ARG A 1 100 ? 9.827 3.395 -27.502 1.00 85.56 100 ARG A CA 1
ATOM 763 C C . ARG A 1 100 ? 10.704 2.418 -26.698 1.00 85.56 100 ARG A C 1
ATOM 765 O O . ARG A 1 100 ? 11.925 2.428 -26.888 1.00 85.56 100 ARG A O 1
ATOM 772 N N . PRO A 1 101 ? 10.116 1.631 -25.785 1.00 85.62 101 PRO A N 1
ATOM 773 C CA . PRO A 1 101 ? 10.845 0.594 -25.068 1.00 85.62 101 PRO A CA 1
ATOM 774 C C . PRO A 1 101 ? 11.222 -0.545 -26.018 1.00 85.62 101 PRO A C 1
ATOM 776 O O . PRO A 1 101 ? 10.453 -0.872 -26.924 1.00 85.62 101 PRO A O 1
ATOM 779 N N . ASP A 1 102 ? 12.400 -1.130 -25.809 1.00 86.62 102 ASP A N 1
ATOM 780 C CA . ASP A 1 102 ? 12.878 -2.273 -26.585 1.00 86.62 102 ASP A CA 1
ATOM 781 C C . ASP A 1 102 ? 12.953 -3.522 -25.702 1.00 86.62 102 ASP A C 1
ATOM 783 O O . ASP A 1 102 ? 13.882 -3.696 -24.910 1.00 86.62 102 ASP A O 1
ATOM 787 N N . PHE A 1 103 ? 11.954 -4.390 -25.854 1.00 86.81 103 PHE A N 1
ATOM 788 C CA . PHE A 1 103 ? 11.859 -5.660 -25.134 1.00 86.81 103 PHE A CA 1
ATOM 789 C C . PHE A 1 103 ? 12.374 -6.853 -25.950 1.00 86.81 103 PHE A C 1
ATOM 791 O O . PHE A 1 103 ? 12.313 -7.980 -25.475 1.00 86.81 103 PHE A O 1
ATOM 798 N N . SER A 1 104 ? 12.916 -6.634 -27.156 1.00 84.25 104 SER A N 1
ATOM 799 C CA . SER A 1 104 ? 13.393 -7.723 -28.029 1.00 84.25 104 SER A CA 1
ATOM 800 C C . SER A 1 104 ? 14.530 -8.548 -27.412 1.00 84.25 104 SER A C 1
ATOM 802 O O . SER A 1 104 ? 14.699 -9.723 -27.730 1.00 84.25 104 SER A O 1
ATOM 804 N N . LYS A 1 105 ? 15.281 -7.939 -26.491 1.00 84.62 105 LYS A N 1
ATOM 805 C CA . LYS A 1 105 ? 16.371 -8.553 -25.724 1.00 84.62 105 LYS A CA 1
ATOM 806 C C . LYS A 1 105 ? 15.914 -9.486 -24.594 1.00 84.62 105 LYS A C 1
ATOM 808 O O . LYS A 1 105 ? 16.745 -10.227 -24.075 1.00 84.62 105 LYS A O 1
ATOM 813 N N . PHE A 1 106 ? 14.634 -9.466 -24.214 1.00 85.62 106 PHE A N 1
ATOM 814 C CA . PHE A 1 106 ? 14.095 -10.304 -23.140 1.00 85.62 106 PHE A CA 1
ATOM 815 C C . PHE A 1 106 ? 13.229 -11.426 -23.732 1.00 85.62 106 PHE A C 1
ATOM 817 O O . PHE A 1 106 ? 12.138 -11.158 -24.237 1.00 85.62 106 PHE A O 1
ATOM 824 N N . PRO A 1 107 ? 13.698 -12.688 -23.719 1.00 83.19 107 PRO A N 1
ATOM 825 C CA . PRO A 1 107 ? 12.920 -13.798 -24.253 1.00 83.19 107 PRO A CA 1
ATOM 826 C C . PRO A 1 107 ? 11.715 -14.115 -23.345 1.00 83.19 107 PRO A C 1
ATOM 828 O O . PRO A 1 107 ? 11.856 -14.078 -22.117 1.00 83.19 107 PRO A O 1
ATOM 831 N N . PRO A 1 108 ? 10.543 -14.468 -23.913 1.00 79.81 108 PRO A N 1
ATOM 832 C CA . PRO A 1 108 ? 9.388 -14.882 -23.125 1.00 79.81 108 PRO A CA 1
ATOM 833 C C . PRO A 1 108 ? 9.732 -16.147 -22.334 1.00 79.81 108 PRO A C 1
ATOM 835 O O . PRO A 1 108 ? 10.268 -17.112 -22.886 1.00 79.81 108 PRO A O 1
ATOM 838 N N . ARG A 1 109 ? 9.452 -16.131 -21.028 1.00 78.75 109 ARG A N 1
ATOM 839 C CA . ARG A 1 109 ? 9.632 -17.314 -20.180 1.00 78.75 109 ARG A CA 1
ATOM 840 C C . ARG A 1 109 ? 8.530 -18.344 -20.492 1.00 78.75 109 ARG A C 1
ATOM 842 O O . ARG A 1 109 ? 7.421 -17.919 -20.817 1.00 78.75 109 ARG A O 1
ATOM 849 N N . PRO A 1 110 ? 8.854 -19.649 -20.449 1.00 74.31 110 PRO A N 1
ATOM 850 C CA . PRO A 1 110 ? 7.913 -20.730 -20.745 1.00 74.31 110 PRO A CA 1
ATOM 851 C C . PRO A 1 110 ? 6.743 -20.801 -19.761 1.00 74.31 110 PRO A C 1
ATOM 853 O O . PRO A 1 110 ? 6.911 -20.354 -18.602 1.00 74.31 110 PRO A O 1
#

Radius of gyration: 17.64 Å; chains: 1; bounding box: 34×38×48 Å

Secondary structure (DSSP, 8-state):
---------SEEETHHHHHHHHSS--EEETT-EEE--S----SHHHHHHHHH---EEHHHHHHTTSSSEEE-HHHHHHHHHHHTSHHHHHHHHHHHTTSPP--TTSPPP-

Organism: NCBI:txid152421